Protein AF-A0A017SIB2-F1 (afdb_monomer)

Solvent-accessible surface area (backbone atoms only — not comparable to full-atom values): 6259 Å² total; per-residue (Å²): 109,71,68,62,56,53,54,54,51,53,50,52,53,53,52,52,53,50,53,54,54,51,57,67,66,49,74,53,80,87,41,69,93,72,40,60,67,43,56,50,50,53,53,50,52,53,50,51,53,52,49,51,53,52,52,54,52,51,51,47,52,53,51,50,56,52,47,54,51,51,46,66,72,66,67,67,61,84,84,40,70,68,50,52,54,46,52,53,58,53,66,75,41,94,62,54,81,88,70,39,89,87,65,83,131

Sequence (105 aa):
GYTKKVTVNAFQIIAYAMGKWISLQTFRADDAPGYKRGKSLVAIMYGLSAIVLVVVRWVNIRENKRRDRVQAEEGANMDNEETRQAVERFKFMDLTDFEQTYFRY

Organism: Aspergillus ruber (strain CBS 135680) (NCBI:txid1388766)

Foldseek 3Di:
DVVVVVVVVVVVVVVVVVVVVVVVVQDDPVPPPPSPSNVVVVVVVVVVVVVVVVVVVVVLVVLQVVLVVVCVVVVDDCPDPVNVVVLVVLVPDPDDLSRRSPDHD

Mean predicted aligned error: 12.56 Å

pLDDT: mean 71.47, std 12.72, range [50.72, 91.38]

Radius of gyration: 22.09 Å; Cα contacts (8 Å, |Δi|>4): 22; chains: 1; bounding box: 54×25×52 Å

Secondary structure (DSSP, 8-state):
-HHHHHHHHHHHHHHHHHHHHHHHHH--GGGTTT-HHHHHHHHHHHHHHHHHHHHHHHHHHHHHHHHHHHHHHHT--TTSHHHHHHHHHHHHS---TTT-TT---

Structure (mmCIF, N/CA/C/O backbone):
data_AF-A0A017SIB2-F1
#
_entry.id   AF-A0A017SIB2-F1
#
loop_
_atom_site.group_PDB
_atom_site.id
_atom_site.type_symbol
_atom_site.label_atom_id
_atom_site.label_alt_id
_atom_site.label_comp_id
_atom_site.label_asym_id
_atom_site.label_entity_id
_atom_site.label_seq_id
_atom_site.pdbx_PDB_ins_code
_atom_site.Cartn_x
_atom_site.Cartn_y
_atom_site.Cartn_z
_atom_site.occupancy
_atom_site.B_iso_or_equiv
_atom_site.auth_seq_id
_atom_site.auth_comp_id
_atom_site.auth_asym_id
_atom_site.auth_atom_id
_atom_site.pdbx_PDB_model_num
ATOM 1 N N . GLY A 1 1 ? -3.519 4.871 17.508 1.00 64.94 1 GLY A N 1
ATOM 2 C CA . GLY A 1 1 ? -2.211 5.075 18.177 1.00 64.94 1 GLY A CA 1
ATOM 3 C C . GLY A 1 1 ? -1.209 5.775 17.271 1.00 64.94 1 GLY A C 1
ATOM 4 O O . GLY A 1 1 ? -0.869 5.234 16.224 1.00 64.94 1 GLY A O 1
ATOM 5 N N . TYR A 1 2 ? -0.748 6.966 17.661 1.00 72.62 2 TYR A N 1
ATOM 6 C CA . TYR A 1 2 ? 0.119 7.855 16.867 1.00 72.62 2 TYR A CA 1
ATOM 7 C C . TYR A 1 2 ? 1.390 7.170 16.327 1.00 72.62 2 TYR A C 1
ATOM 9 O O . TYR A 1 2 ? 1.688 7.274 15.139 1.00 72.62 2 TYR A O 1
ATOM 17 N N . THR A 1 3 ? 2.069 6.361 17.145 1.00 78.19 3 THR A N 1
ATOM 18 C CA . THR A 1 3 ? 3.291 5.636 16.751 1.00 78.19 3 THR A CA 1
ATOM 19 C C . THR A 1 3 ? 3.070 4.690 15.569 1.00 78.19 3 THR A C 1
ATOM 21 O O . THR A 1 3 ? 3.879 4.669 14.648 1.00 78.19 3 THR A O 1
ATOM 24 N N . LYS A 1 4 ? 1.934 3.973 15.522 1.00 68.62 4 LYS A N 1
ATOM 25 C CA . LYS A 1 4 ? 1.597 3.093 14.387 1.00 68.62 4 LYS A CA 1
ATOM 26 C C . LYS A 1 4 ? 1.428 3.892 13.086 1.00 68.62 4 LYS A C 1
ATOM 28 O O . LYS A 1 4 ? 1.904 3.449 12.047 1.00 68.62 4 LYS A O 1
ATOM 33 N N . LYS A 1 5 ? 0.801 5.078 13.147 1.00 76.56 5 LYS A N 1
ATOM 34 C CA . LYS A 1 5 ? 0.610 5.961 11.977 1.00 76.56 5 LYS A CA 1
ATOM 35 C C . LYS A 1 5 ? 1.964 6.443 11.430 1.00 76.56 5 LYS A C 1
ATOM 37 O O . LYS A 1 5 ? 2.196 6.379 10.225 1.00 76.56 5 LYS A O 1
ATOM 42 N N . VAL A 1 6 ? 2.878 6.856 12.312 1.00 86.19 6 VAL A N 1
ATOM 43 C CA . VAL A 1 6 ? 4.219 7.332 11.924 1.00 86.19 6 VAL A CA 1
ATOM 44 C C . VAL A 1 6 ? 5.060 6.217 11.302 1.00 86.19 6 VAL A C 1
ATOM 46 O O . VAL A 1 6 ? 5.682 6.439 10.266 1.00 86.19 6 VAL A O 1
ATOM 49 N N . THR A 1 7 ? 5.052 5.010 11.876 1.00 85.62 7 THR A N 1
ATOM 50 C CA . THR A 1 7 ? 5.810 3.877 11.324 1.00 85.62 7 THR A CA 1
ATOM 51 C C . THR A 1 7 ? 5.339 3.515 9.915 1.00 85.62 7 THR A C 1
ATOM 53 O O . THR A 1 7 ? 6.168 3.353 9.023 1.00 85.62 7 THR A O 1
ATOM 56 N N . VAL A 1 8 ? 4.023 3.452 9.681 1.00 86.00 8 VAL A N 1
ATOM 57 C CA . VAL A 1 8 ? 3.467 3.187 8.341 1.00 86.00 8 VAL A CA 1
ATOM 58 C C . VAL A 1 8 ? 3.878 4.277 7.348 1.00 86.00 8 VAL A C 1
ATOM 60 O O . VAL A 1 8 ? 4.305 3.966 6.238 1.00 86.00 8 VAL A O 1
ATOM 63 N N . ASN A 1 9 ? 3.836 5.546 7.758 1.00 87.50 9 ASN A N 1
ATOM 64 C CA . ASN A 1 9 ? 4.258 6.653 6.902 1.00 87.50 9 ASN A CA 1
ATOM 65 C C . ASN A 1 9 ? 5.763 6.601 6.567 1.00 87.50 9 ASN A C 1
ATOM 67 O O . ASN A 1 9 ? 6.163 6.846 5.432 1.00 87.50 9 ASN A O 1
ATOM 71 N N . ALA A 1 10 ? 6.615 6.216 7.520 1.00 88.75 10 ALA A N 1
ATOM 72 C CA . ALA A 1 10 ? 8.042 6.028 7.260 1.00 88.75 10 ALA A CA 1
ATOM 73 C C . ALA A 1 10 ? 8.289 4.932 6.207 1.00 88.75 10 ALA A C 1
ATOM 75 O O . ALA A 1 10 ? 9.061 5.136 5.268 1.00 88.75 10 ALA A O 1
ATOM 76 N N . PHE A 1 11 ? 7.579 3.802 6.300 1.00 90.06 11 PHE A N 1
ATOM 77 C CA . PHE A 1 11 ? 7.639 2.752 5.278 1.00 90.06 11 PHE A CA 1
ATOM 78 C C . PHE A 1 11 ? 7.171 3.242 3.903 1.00 90.06 11 PHE A C 1
ATOM 80 O O . PHE A 1 11 ? 7.794 2.896 2.898 1.00 90.06 11 PHE A O 1
ATOM 87 N N . GLN A 1 12 ? 6.135 4.085 3.848 1.00 88.44 12 GLN A N 1
ATOM 88 C CA . GLN A 1 12 ? 5.663 4.708 2.607 1.00 88.44 12 GLN A CA 1
ATOM 89 C C . GLN A 1 12 ? 6.787 5.493 1.907 1.00 88.44 12 GLN A C 1
ATOM 91 O O . GLN A 1 12 ? 6.986 5.355 0.699 1.00 88.44 12 GLN A O 1
ATOM 96 N N . ILE A 1 13 ? 7.550 6.286 2.667 1.00 91.38 13 ILE A N 1
ATOM 97 C CA . ILE A 1 13 ? 8.652 7.107 2.141 1.00 91.38 13 ILE A CA 1
ATOM 98 C C . ILE A 1 13 ? 9.778 6.222 1.592 1.00 91.38 13 ILE A C 1
ATOM 100 O O . ILE A 1 13 ? 10.282 6.471 0.496 1.00 91.38 13 ILE A O 1
ATOM 104 N N . ILE A 1 14 ? 10.141 5.160 2.316 1.00 90.69 14 ILE A N 1
ATOM 105 C CA . ILE A 1 14 ? 11.171 4.206 1.877 1.00 90.69 14 ILE A CA 1
ATOM 106 C C . ILE A 1 14 ? 10.728 3.499 0.589 1.00 90.69 14 ILE A C 1
ATOM 108 O O . ILE A 1 14 ? 11.493 3.435 -0.375 1.00 90.69 14 ILE A O 1
ATOM 112 N N . ALA A 1 15 ? 9.481 3.026 0.527 1.00 87.44 15 ALA A N 1
ATOM 113 C CA . ALA A 1 15 ? 8.925 2.397 -0.669 1.00 87.44 15 ALA A CA 1
ATOM 114 C C . ALA A 1 15 ? 8.943 3.343 -1.882 1.00 87.44 15 ALA A C 1
ATOM 116 O O . ALA A 1 15 ? 9.333 2.944 -2.981 1.00 87.44 15 ALA A O 1
ATOM 117 N N . TYR A 1 16 ? 8.595 4.615 -1.676 1.00 87.19 16 TYR A N 1
ATOM 118 C CA . TYR A 1 16 ? 8.637 5.637 -2.720 1.00 87.19 16 TYR A CA 1
ATOM 119 C C . TYR A 1 16 ? 10.061 5.893 -3.238 1.00 87.19 16 TYR A C 1
ATOM 121 O O . TYR A 1 16 ? 10.280 5.966 -4.451 1.00 87.19 16 TYR A O 1
ATOM 129 N N . ALA A 1 17 ? 11.043 5.982 -2.335 1.00 88.81 17 ALA A N 1
ATOM 130 C CA . ALA A 1 17 ? 12.447 6.148 -2.702 1.00 88.81 17 ALA A CA 1
ATOM 131 C C . ALA A 1 17 ? 12.973 4.949 -3.514 1.00 88.81 17 ALA A C 1
ATOM 133 O O . ALA A 1 17 ? 13.612 5.141 -4.551 1.00 88.81 17 ALA A O 1
ATOM 134 N N . MET A 1 18 ? 12.637 3.720 -3.107 1.00 86.75 18 MET A N 1
ATOM 135 C CA . MET A 1 18 ? 12.998 2.504 -3.848 1.00 86.75 18 MET A CA 1
ATOM 136 C C . MET A 1 18 ? 12.378 2.477 -5.248 1.00 86.75 18 MET A C 1
ATOM 138 O O . MET A 1 18 ? 13.067 2.158 -6.216 1.00 86.75 18 MET A O 1
ATOM 142 N N . GLY A 1 19 ? 11.108 2.873 -5.383 1.00 83.38 19 GLY A N 1
ATOM 143 C CA . GLY A 1 19 ? 10.437 2.953 -6.682 1.00 83.38 19 GLY A CA 1
ATOM 144 C C . GLY A 1 19 ? 11.144 3.898 -7.656 1.00 83.38 19 GLY A C 1
ATOM 145 O O . GLY A 1 19 ? 11.351 3.553 -8.820 1.00 83.38 19 GLY A O 1
ATOM 146 N N . LYS A 1 20 ? 11.596 5.065 -7.178 1.00 82.50 20 LYS A N 1
ATOM 147 C CA . LYS A 1 20 ? 12.394 5.993 -7.998 1.00 82.50 20 LYS A CA 1
ATOM 148 C C . LYS A 1 20 ? 13.727 5.390 -8.429 1.00 82.50 20 LYS A C 1
ATOM 150 O O . LYS A 1 20 ? 14.121 5.562 -9.580 1.00 82.50 20 LYS A O 1
ATOM 155 N N . TRP A 1 21 ? 14.403 4.682 -7.529 1.00 84.25 21 TRP A N 1
ATOM 156 C CA . TRP A 1 21 ? 15.693 4.068 -7.828 1.00 84.25 21 TRP A CA 1
ATOM 157 C C . TRP A 1 21 ? 15.573 2.956 -8.880 1.00 84.25 21 TRP A C 1
ATOM 159 O O . TRP A 1 21 ? 16.308 2.952 -9.867 1.00 84.25 21 TRP A O 1
ATOM 169 N N . ILE A 1 22 ? 14.568 2.087 -8.738 1.00 81.75 22 ILE A N 1
ATOM 170 C CA . ILE A 1 22 ? 14.246 1.038 -9.717 1.00 81.75 22 ILE A CA 1
ATOM 171 C C . ILE A 1 22 ? 13.891 1.655 -11.077 1.00 81.75 22 ILE A C 1
ATOM 173 O O . ILE A 1 22 ? 14.340 1.165 -12.113 1.00 81.75 22 ILE A O 1
ATOM 177 N N . SER A 1 23 ? 13.138 2.760 -11.089 1.00 73.06 23 SER A N 1
ATOM 178 C CA . SER A 1 23 ? 12.743 3.447 -12.325 1.00 73.06 23 SER A CA 1
ATOM 179 C C . SER A 1 23 ? 13.953 3.922 -13.143 1.00 73.06 23 SER A C 1
ATOM 181 O O . SER A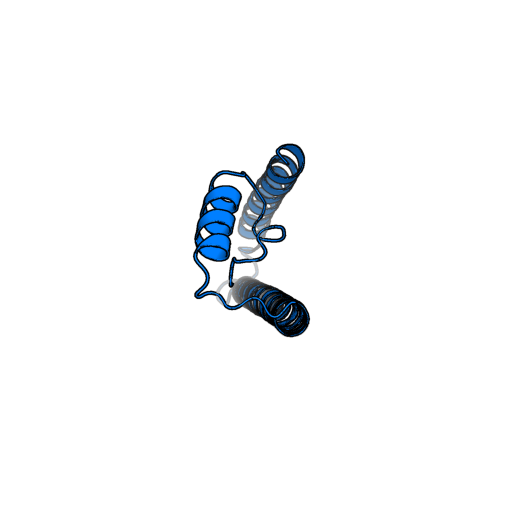 1 23 ? 14.013 3.687 -14.349 1.00 73.06 23 SER A O 1
ATOM 183 N N . LEU A 1 24 ? 14.974 4.487 -12.484 1.00 75.75 24 LEU A N 1
ATOM 184 C CA . LEU A 1 24 ? 16.218 4.912 -13.144 1.00 75.75 24 LEU A CA 1
ATOM 185 C C . LEU A 1 24 ? 17.037 3.734 -13.686 1.00 75.75 24 LEU A C 1
ATOM 187 O O . LEU A 1 24 ? 17.681 3.853 -14.725 1.00 75.75 24 LEU A O 1
ATOM 191 N N . GLN A 1 25 ? 17.004 2.586 -13.011 1.00 72.56 25 GLN A N 1
ATOM 192 C CA . GLN A 1 25 ? 17.790 1.416 -13.406 1.00 72.56 25 GLN A CA 1
ATOM 193 C C . GLN A 1 25 ? 17.143 0.586 -14.529 1.00 72.56 25 GLN A C 1
ATOM 195 O O . GLN A 1 25 ? 17.812 -0.233 -15.161 1.00 72.56 25 GLN A O 1
ATOM 200 N N . THR A 1 26 ? 15.855 0.799 -14.800 1.00 66.06 26 THR A N 1
ATOM 201 C CA . THR A 1 26 ? 15.067 -0.034 -15.720 1.00 66.06 26 THR A CA 1
ATOM 202 C C . THR A 1 26 ? 15.270 0.329 -17.198 1.00 66.06 26 THR A C 1
ATOM 204 O O . THR A 1 26 ? 15.149 -0.536 -18.066 1.00 66.06 26 THR A O 1
ATOM 207 N N . PHE A 1 27 ? 15.645 1.572 -17.510 1.00 62.28 27 PHE A N 1
ATOM 208 C CA . PHE A 1 27 ? 15.914 2.021 -18.881 1.00 62.28 27 PHE A CA 1
ATOM 209 C C . PHE A 1 27 ? 17.405 1.913 -19.214 1.00 62.28 27 PHE A C 1
ATOM 211 O O . PHE A 1 27 ? 18.117 2.909 -19.308 1.00 62.28 27 PHE A O 1
ATOM 218 N N . ARG A 1 28 ? 17.899 0.682 -19.384 1.00 63.59 28 ARG A N 1
ATOM 219 C CA . ARG A 1 28 ? 19.256 0.447 -19.900 1.00 63.59 28 ARG A CA 1
ATOM 220 C C . ARG A 1 28 ? 19.285 0.581 -21.423 1.00 63.59 28 ARG A C 1
ATOM 222 O O . ARG A 1 28 ? 18.403 0.067 -22.110 1.00 63.59 28 ARG A O 1
ATOM 229 N N . ALA A 1 29 ? 20.320 1.252 -21.934 1.00 60.53 29 ALA A N 1
ATOM 230 C CA . ALA A 1 29 ? 20.536 1.481 -23.365 1.00 60.53 29 ALA A CA 1
ATOM 231 C C . ALA A 1 29 ? 20.717 0.176 -24.170 1.00 60.53 29 ALA A C 1
ATOM 233 O O . ALA A 1 29 ? 20.394 0.145 -25.354 1.00 60.53 29 ALA A O 1
ATOM 234 N N . ASP A 1 30 ? 21.139 -0.907 -23.510 1.00 61.78 30 ASP A N 1
ATOM 235 C CA . ASP A 1 30 ? 21.405 -2.215 -24.127 1.00 61.78 30 ASP A CA 1
ATOM 236 C C . ASP A 1 30 ? 20.155 -2.962 -24.634 1.00 61.78 30 ASP 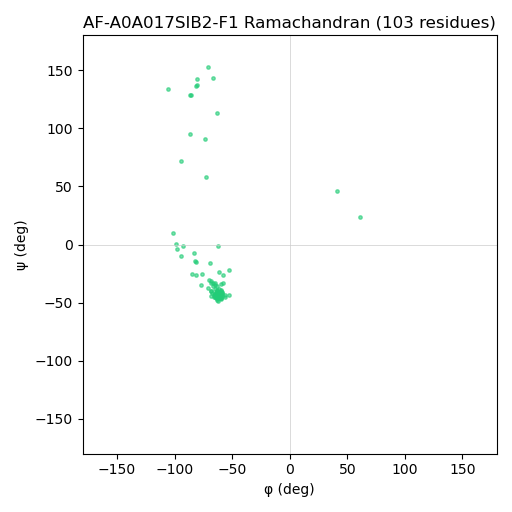A C 1
ATOM 238 O O . ASP A 1 30 ? 20.288 -3.915 -25.395 1.00 61.78 30 ASP A O 1
ATOM 242 N N . ASP A 1 31 ? 18.939 -2.572 -24.222 1.00 59.91 31 ASP A N 1
ATOM 243 C CA . ASP A 1 31 ? 17.687 -3.245 -24.628 1.00 59.91 31 ASP A CA 1
ATOM 244 C C . ASP A 1 31 ? 16.907 -2.500 -25.732 1.00 59.91 31 ASP A C 1
ATOM 246 O O . ASP A 1 31 ? 15.759 -2.854 -26.042 1.00 59.91 31 ASP A O 1
ATOM 250 N N . ALA A 1 32 ? 17.493 -1.470 -26.345 1.00 54.59 32 ALA A N 1
ATOM 251 C CA . ALA A 1 32 ? 16.892 -0.801 -27.497 1.00 54.59 32 ALA A CA 1
ATOM 252 C C . ALA A 1 32 ? 16.836 -1.744 -28.724 1.00 54.59 32 ALA A C 1
ATOM 254 O O . ALA A 1 32 ? 17.762 -2.529 -28.927 1.00 54.59 32 ALA A O 1
ATOM 255 N N . PRO A 1 33 ? 15.786 -1.699 -29.576 1.00 62.91 33 PRO A N 1
ATOM 256 C CA . PRO A 1 33 ? 14.580 -0.856 -29.529 1.00 62.91 33 PRO A CA 1
ATOM 257 C C . PRO A 1 33 ? 13.379 -1.505 -28.804 1.00 62.91 33 PRO A C 1
ATOM 259 O O . PRO A 1 33 ? 12.303 -0.917 -28.711 1.00 62.91 33 PRO A O 1
ATOM 262 N N . GLY A 1 34 ? 13.521 -2.743 -28.319 1.00 63.78 34 GLY A N 1
ATOM 263 C CA . GLY A 1 34 ? 12.402 -3.540 -27.804 1.00 63.78 34 GLY A CA 1
ATOM 264 C C . GLY A 1 34 ? 12.034 -3.281 -26.339 1.00 63.78 34 GLY A C 1
ATOM 265 O O . GLY A 1 34 ? 10.885 -3.537 -25.959 1.00 63.78 34 GLY A O 1
ATOM 266 N N . TYR A 1 35 ? 12.992 -2.809 -25.529 1.00 66.00 35 TYR A N 1
ATOM 267 C CA . TYR A 1 35 ? 12.888 -2.547 -24.084 1.00 66.00 35 TYR A CA 1
ATOM 268 C C . TYR A 1 35 ? 12.104 -3.633 -23.330 1.00 66.00 35 TYR A C 1
ATOM 270 O O . TYR A 1 35 ? 11.217 -3.350 -22.519 1.00 66.00 35 TYR A O 1
ATOM 278 N N . LYS A 1 36 ? 12.406 -4.906 -23.622 1.00 66.75 36 LYS A N 1
ATOM 279 C CA . LYS A 1 36 ? 11.660 -6.065 -23.098 1.00 66.75 36 LYS A CA 1
ATOM 280 C C . LYS A 1 36 ? 11.665 -6.090 -21.568 1.00 66.75 36 LYS A C 1
ATOM 282 O O . LYS A 1 36 ? 10.628 -6.332 -20.959 1.00 66.75 36 LYS A O 1
ATOM 287 N N . ARG A 1 37 ? 12.807 -5.763 -20.951 1.00 67.38 37 ARG A N 1
ATOM 288 C CA . ARG A 1 37 ? 12.962 -5.726 -19.489 1.00 67.38 37 ARG A CA 1
ATOM 289 C C . ARG A 1 37 ? 12.079 -4.663 -18.829 1.00 67.38 37 ARG A C 1
ATOM 291 O O . ARG A 1 37 ? 11.441 -4.957 -17.823 1.00 67.38 37 ARG A O 1
ATOM 298 N N . GLY A 1 38 ? 11.967 -3.478 -19.432 1.00 70.50 38 GLY A N 1
ATOM 2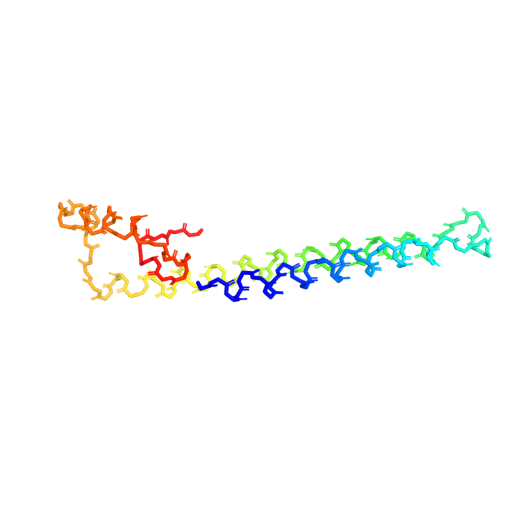99 C CA . GLY A 1 38 ? 11.121 -2.400 -18.912 1.00 70.50 38 GLY A CA 1
ATOM 300 C C . GLY A 1 38 ? 9.632 -2.740 -18.935 1.00 70.50 38 GLY A C 1
ATOM 301 O O . GLY A 1 38 ? 8.945 -2.573 -17.929 1.00 70.50 38 GLY A O 1
ATOM 302 N N . LYS A 1 39 ? 9.139 -3.304 -20.045 1.00 74.50 39 LYS A N 1
ATOM 303 C CA . LYS A 1 39 ? 7.731 -3.727 -20.157 1.00 74.50 39 LYS A CA 1
ATOM 304 C C . LYS A 1 39 ? 7.388 -4.844 -19.170 1.00 74.50 39 LYS A C 1
ATOM 306 O O . LYS A 1 39 ? 6.346 -4.779 -18.522 1.00 74.50 39 LYS A O 1
ATOM 311 N N . SER A 1 40 ? 8.273 -5.831 -19.014 1.00 75.25 40 SER A N 1
ATOM 312 C CA . SER A 1 40 ? 8.075 -6.917 -18.048 1.00 75.25 40 SER A CA 1
ATOM 313 C C . SER A 1 40 ? 8.043 -6.413 -16.606 1.00 75.25 40 SER A C 1
ATOM 315 O O . SER A 1 40 ? 7.212 -6.872 -15.828 1.00 75.25 40 SER A O 1
ATOM 317 N N . LEU A 1 41 ? 8.890 -5.445 -16.241 1.00 80.06 41 LEU A N 1
ATOM 318 C CA . LEU A 1 41 ? 8.897 -4.891 -14.885 1.00 80.06 41 LEU A CA 1
ATOM 319 C C . LEU A 1 41 ? 7.581 -4.173 -14.554 1.00 80.06 41 LEU A C 1
ATOM 321 O O . LEU A 1 41 ? 7.011 -4.382 -13.484 1.00 80.06 41 LEU A O 1
ATOM 325 N N . VAL A 1 42 ? 7.072 -3.373 -15.493 1.00 79.75 42 VAL A N 1
ATOM 326 C CA . VAL A 1 42 ? 5.778 -2.695 -15.352 1.00 79.75 42 VAL A CA 1
ATOM 327 C C . VAL A 1 42 ? 4.646 -3.717 -15.212 1.00 79.75 42 VAL A C 1
ATOM 329 O O . VAL A 1 42 ? 3.816 -3.587 -14.314 1.00 79.75 42 VAL A O 1
ATOM 332 N N . ALA A 1 43 ? 4.644 -4.776 -16.027 1.00 83.69 43 ALA A N 1
ATOM 333 C CA . ALA A 1 43 ? 3.654 -5.849 -15.930 1.00 83.69 43 ALA A CA 1
ATOM 334 C C . ALA A 1 43 ? 3.693 -6.571 -14.569 1.00 83.69 43 ALA A C 1
ATOM 336 O O . ALA A 1 43 ? 2.643 -6.819 -13.978 1.00 83.69 43 ALA A O 1
ATOM 337 N N . ILE A 1 44 ? 4.887 -6.856 -14.038 1.00 84.50 44 ILE A N 1
ATOM 338 C CA . ILE A 1 44 ? 5.051 -7.478 -12.715 1.00 84.50 44 ILE A CA 1
ATOM 339 C C . ILE A 1 44 ? 4.553 -6.543 -11.608 1.00 84.50 44 ILE A C 1
ATOM 341 O O . ILE A 1 44 ? 3.860 -7.003 -10.704 1.00 84.50 44 ILE A O 1
ATOM 345 N N . MET A 1 45 ? 4.851 -5.240 -11.679 1.00 84.62 45 MET A N 1
ATOM 346 C CA . MET A 1 45 ? 4.359 -4.274 -10.689 1.00 84.62 45 MET A CA 1
ATOM 347 C C . MET A 1 45 ? 2.836 -4.174 -10.693 1.00 84.62 45 MET A C 1
ATOM 349 O O . MET A 1 45 ? 2.231 -4.242 -9.626 1.00 84.62 45 MET A O 1
ATOM 353 N N . TYR A 1 46 ? 2.206 -4.101 -11.868 1.00 86.25 46 TYR A N 1
ATOM 354 C CA . TYR A 1 46 ? 0.744 -4.142 -11.958 1.00 86.25 46 TYR A CA 1
ATOM 355 C C . TYR A 1 46 ? 0.171 -5.456 -11.416 1.00 86.25 46 TYR A C 1
ATOM 357 O O . TYR A 1 46 ? -0.823 -5.432 -10.689 1.00 86.25 46 TYR A O 1
ATOM 365 N N . GLY A 1 47 ? 0.815 -6.591 -11.707 1.00 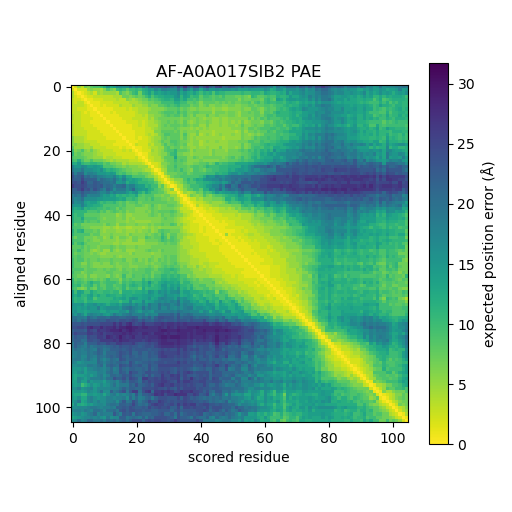88.12 47 GLY A N 1
ATOM 366 C CA . GLY A 1 47 ? 0.435 -7.893 -11.158 1.00 88.12 47 GLY A CA 1
ATOM 367 C C . GLY A 1 47 ? 0.503 -7.931 -9.629 1.00 88.12 47 GLY A C 1
ATOM 368 O O . GLY A 1 47 ? -0.448 -8.356 -8.976 1.00 88.12 47 GLY A O 1
ATOM 369 N N . LEU A 1 48 ? 1.587 -7.418 -9.042 1.00 87.75 48 LEU A N 1
ATOM 370 C CA . LEU A 1 48 ? 1.745 -7.306 -7.590 1.00 87.75 48 LEU A CA 1
ATOM 371 C C . LEU A 1 48 ? 0.704 -6.370 -6.971 1.00 87.75 48 LEU A C 1
ATOM 373 O O . LEU A 1 48 ? 0.103 -6.724 -5.959 1.00 87.75 48 LEU A O 1
ATOM 377 N N . SER A 1 49 ? 0.434 -5.214 -7.583 1.00 86.62 49 SER A N 1
ATOM 378 C CA . SER A 1 49 ? -0.623 -4.306 -7.119 1.00 86.62 49 SER A CA 1
ATOM 379 C C . SER A 1 49 ? -1.997 -4.979 -7.130 1.00 86.62 49 SER A C 1
ATOM 381 O O . SER A 1 49 ? -2.742 -4.858 -6.158 1.00 86.62 49 SER A O 1
ATOM 383 N N . ALA A 1 50 ? -2.321 -5.738 -8.180 1.00 89.25 50 ALA A N 1
ATOM 384 C CA . ALA A 1 50 ? -3.567 -6.493 -8.250 1.00 89.25 50 ALA A CA 1
ATOM 385 C C . ALA A 1 50 ? -3.654 -7.559 -7.144 1.00 89.25 50 ALA A C 1
ATOM 387 O O . ALA A 1 50 ? -4.689 -7.674 -6.488 1.00 89.25 50 ALA A O 1
ATOM 388 N N . ILE A 1 51 ? -2.564 -8.289 -6.878 1.00 90.50 51 ILE A N 1
ATOM 389 C CA . ILE A 1 51 ? -2.505 -9.270 -5.783 1.00 90.50 51 ILE A CA 1
ATOM 390 C C . ILE A 1 51 ? -2.752 -8.591 -4.433 1.00 90.50 51 ILE A C 1
ATOM 392 O O . ILE A 1 51 ? -3.565 -9.080 -3.651 1.00 90.50 51 ILE A O 1
ATOM 396 N N . VAL A 1 52 ? -2.110 -7.450 -4.162 1.00 89.25 52 VAL A N 1
ATOM 397 C CA . VAL A 1 52 ? -2.309 -6.713 -2.904 1.00 89.25 52 VAL A CA 1
ATOM 398 C C . VAL A 1 52 ? -3.772 -6.295 -2.741 1.00 89.25 52 VAL A C 1
ATOM 400 O O . VAL A 1 52 ? -4.336 -6.497 -1.668 1.00 89.25 52 VAL A O 1
ATOM 403 N N . LEU A 1 53 ? -4.422 -5.793 -3.797 1.00 87.44 53 LEU A N 1
ATOM 404 C CA . LEU A 1 53 ? -5.849 -5.451 -3.753 1.00 87.44 53 LEU A CA 1
ATOM 405 C C . LEU A 1 53 ? -6.729 -6.670 -3.448 1.00 87.44 53 LEU A C 1
ATOM 407 O O . LEU A 1 53 ? -7.655 -6.573 -2.641 1.00 87.44 53 LEU A O 1
ATOM 411 N N . VAL A 1 54 ? -6.435 -7.826 -4.050 1.00 89.50 54 VAL A N 1
ATOM 412 C CA . VAL A 1 54 ? -7.161 -9.076 -3.775 1.00 89.50 54 VAL A CA 1
ATOM 413 C C . VAL A 1 54 ? -6.966 -9.519 -2.326 1.00 89.50 54 VAL A C 1
ATOM 415 O O . VAL A 1 54 ? -7.940 -9.893 -1.675 1.00 89.50 54 VAL A O 1
ATOM 418 N N . VAL A 1 55 ? -5.744 -9.435 -1.794 1.00 88.44 55 VAL A N 1
ATOM 419 C CA . VAL A 1 55 ? -5.447 -9.770 -0.393 1.00 88.44 55 VAL A CA 1
ATOM 420 C C . VAL A 1 55 ? -6.202 -8.843 0.553 1.00 88.44 55 VAL A C 1
ATOM 422 O O . VAL A 1 55 ? -6.880 -9.326 1.457 1.00 88.44 55 VAL A O 1
ATOM 425 N N . VAL A 1 56 ? -6.155 -7.527 0.324 1.00 85.94 56 VAL A N 1
ATOM 426 C CA . VAL A 1 56 ? -6.896 -6.545 1.131 1.00 85.94 56 VAL A CA 1
ATOM 427 C C . VAL A 1 56 ? -8.392 -6.841 1.087 1.00 85.94 56 VAL A C 1
ATOM 429 O O . VAL A 1 56 ? -9.044 -6.868 2.130 1.00 85.94 56 VAL A O 1
ATOM 432 N N . ARG A 1 57 ? -8.945 -7.132 -0.094 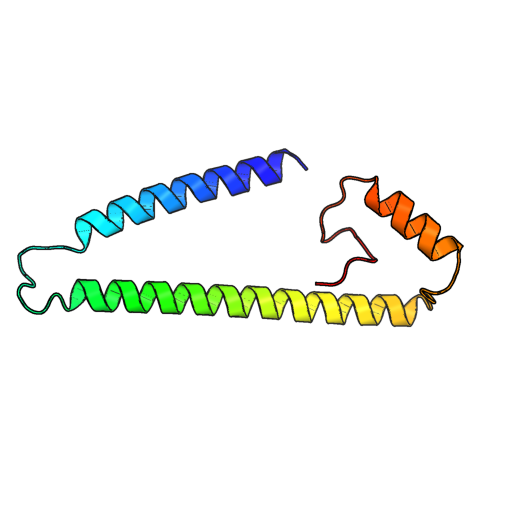1.00 84.50 57 ARG A N 1
ATOM 433 C CA . ARG A 1 57 ? -10.357 -7.500 -0.236 1.00 84.50 57 ARG A CA 1
ATOM 434 C C . ARG A 1 57 ? -10.691 -8.789 0.516 1.00 84.50 57 ARG A C 1
ATOM 436 O O . ARG A 1 57 ? -11.718 -8.848 1.184 1.00 84.50 57 ARG A O 1
ATOM 443 N N . TRP A 1 58 ? -9.835 -9.805 0.448 1.00 84.25 58 TRP A N 1
ATOM 444 C CA . TRP A 1 58 ? -10.038 -11.066 1.163 1.00 84.25 58 TRP A CA 1
ATOM 445 C C . TRP A 1 58 ? -9.998 -10.883 2.683 1.00 84.25 58 TRP A C 1
ATOM 447 O O . TRP A 1 58 ? -10.851 -11.426 3.386 1.00 84.25 58 TRP A O 1
ATOM 457 N N . VAL A 1 59 ? -9.056 -10.081 3.188 1.00 84.94 59 VAL A N 1
ATOM 458 C CA . VAL A 1 59 ? -8.969 -9.730 4.612 1.00 84.94 59 VAL A CA 1
ATOM 459 C C . VAL A 1 59 ? -10.233 -8.999 5.058 1.00 84.94 59 VAL A C 1
ATOM 461 O O . VAL A 1 59 ? -10.823 -9.395 6.060 1.00 84.94 59 VAL A O 1
ATOM 464 N N . ASN A 1 60 ? -10.702 -8.016 4.284 1.00 79.44 60 ASN A N 1
ATOM 465 C CA . ASN A 1 60 ? -11.948 -7.304 4.576 1.00 79.44 60 ASN A CA 1
ATOM 466 C C . ASN A 1 60 ? -13.154 -8.248 4.609 1.00 79.44 60 ASN A C 1
ATOM 468 O O . ASN A 1 60 ? -13.908 -8.227 5.572 1.00 79.44 60 ASN A O 1
ATOM 472 N N . ILE A 1 61 ? -13.306 -9.141 3.625 1.00 80.12 61 ILE A N 1
ATOM 473 C CA . ILE A 1 61 ? -14.404 -10.124 3.603 1.00 80.12 61 ILE A CA 1
ATOM 474 C C . ILE A 1 61 ? -14.333 -11.066 4.811 1.00 80.12 61 ILE A C 1
ATOM 476 O O . ILE A 1 61 ? -15.357 -11.379 5.420 1.00 80.12 61 ILE A O 1
ATOM 480 N N . ARG A 1 62 ? -13.134 -11.537 5.169 1.00 81.25 62 ARG A N 1
ATOM 481 C CA . ARG A 1 62 ? -12.936 -12.419 6.325 1.00 81.25 62 ARG A CA 1
ATOM 482 C C . ARG A 1 62 ? -13.301 -11.714 7.628 1.00 81.25 62 ARG A C 1
ATOM 484 O O . ARG A 1 62 ? -13.950 -12.321 8.478 1.00 81.25 62 ARG A O 1
ATOM 491 N N . GLU A 1 63 ? -12.891 -10.461 7.772 1.00 77.88 63 GLU A N 1
ATOM 492 C CA . GLU A 1 63 ? -13.175 -9.650 8.949 1.00 77.88 63 GLU A CA 1
ATOM 493 C C . GLU A 1 63 ? -14.669 -9.305 9.035 1.00 77.88 63 GLU A C 1
ATOM 495 O O . GLU A 1 63 ? -15.259 -9.455 10.102 1.00 77.88 63 GLU A O 1
ATOM 500 N N . ASN A 1 64 ? -15.316 -8.985 7.908 1.00 74.94 64 ASN A N 1
ATOM 501 C CA . ASN A 1 64 ? -16.763 -8.758 7.837 1.00 74.94 64 ASN A CA 1
ATOM 502 C C . ASN A 1 64 ? -17.536 -10.027 8.234 1.00 74.94 64 ASN A C 1
ATOM 504 O O . ASN A 1 64 ? -18.395 -9.982 9.104 1.00 74.94 64 ASN A O 1
ATOM 508 N N . LYS A 1 65 ? -17.133 -11.205 7.731 1.00 75.19 65 LYS A N 1
ATOM 509 C CA . LYS A 1 65 ? -17.750 -12.493 8.098 1.00 75.19 65 LYS A CA 1
ATOM 510 C C . LYS A 1 65 ? -17.548 -12.863 9.570 1.00 75.19 65 LYS A C 1
ATOM 512 O O . LYS A 1 65 ? -18.397 -13.527 10.163 1.00 75.19 65 LYS A O 1
ATOM 517 N N . ARG A 1 66 ? -16.411 -12.489 10.166 1.00 74.06 66 ARG A N 1
ATOM 518 C CA . ARG A 1 66 ? -16.173 -12.660 11.607 1.00 74.06 66 ARG A CA 1
ATOM 519 C C . ARG A 1 66 ? -17.093 -11.741 12.413 1.00 74.06 66 ARG A C 1
ATOM 521 O O . ARG A 1 66 ? -17.661 -12.199 13.396 1.00 74.06 66 ARG A O 1
ATOM 528 N N . ARG A 1 67 ? -17.269 -10.491 11.978 1.00 66.50 67 ARG A N 1
ATOM 529 C CA . ARG A 1 67 ? -18.152 -9.506 12.621 1.00 66.50 67 ARG A CA 1
ATOM 530 C C . ARG A 1 67 ? -19.628 -9.859 12.485 1.00 66.50 67 ARG A C 1
ATOM 532 O O . ARG A 1 67 ? -20.335 -9.773 13.478 1.00 66.50 67 ARG A O 1
ATOM 539 N N . ASP A 1 68 ? -20.063 -10.351 11.326 1.00 69.88 68 ASP A N 1
ATOM 540 C CA . ASP A 1 68 ? -21.436 -10.825 11.115 1.00 69.88 68 ASP A CA 1
ATOM 541 C C . ASP A 1 68 ? -21.784 -11.985 12.071 1.00 69.88 68 ASP A C 1
ATOM 543 O O . ASP A 1 68 ? -22.912 -12.076 12.544 1.00 69.88 68 ASP A O 1
ATOM 547 N N . ARG A 1 69 ? -20.818 -12.857 12.407 1.00 69.12 69 ARG A N 1
ATOM 548 C CA . ARG A 1 69 ? -21.012 -13.922 13.412 1.00 69.12 69 ARG A CA 1
ATOM 549 C C . ARG A 1 69 ? -21.159 -13.368 14.826 1.00 69.12 69 ARG A C 1
ATOM 551 O O . ARG A 1 69 ? -22.056 -13.793 15.538 1.00 69.12 69 ARG A O 1
ATOM 558 N N . VAL A 1 70 ? -20.312 -12.411 15.204 1.00 67.12 70 VAL A N 1
ATOM 559 C CA . VAL A 1 70 ? -20.379 -11.767 16.526 1.00 67.12 70 VAL A CA 1
ATOM 560 C C . VAL A 1 70 ? -21.684 -10.976 16.682 1.00 67.12 70 VAL A C 1
ATOM 562 O O . VAL A 1 70 ? -22.360 -11.125 17.689 1.00 67.12 70 VAL A O 1
ATOM 565 N N . GLN A 1 71 ? -22.112 -10.226 15.660 1.00 65.19 71 GLN A N 1
ATOM 566 C CA . GLN A 1 71 ? -23.400 -9.516 15.682 1.00 65.19 71 GLN A CA 1
ATOM 567 C C . GLN A 1 71 ? -24.606 -10.466 15.726 1.00 65.19 71 GLN A C 1
ATOM 569 O O . GLN A 1 71 ? -25.601 -10.151 16.377 1.00 65.19 71 GLN A O 1
ATOM 574 N N . ALA A 1 72 ? -24.529 -11.625 15.062 1.00 63.53 72 ALA A N 1
ATOM 575 C CA . ALA A 1 72 ? -25.577 -12.643 15.131 1.00 63.53 72 ALA A CA 1
ATOM 576 C C . ALA A 1 72 ? -25.671 -13.306 16.519 1.00 63.53 72 ALA A C 1
ATOM 578 O O . ALA A 1 72 ? -26.769 -13.662 16.941 1.00 63.53 72 ALA A O 1
ATOM 579 N N . GLU A 1 73 ? -24.548 -13.452 17.229 1.00 60.66 73 GLU A N 1
ATOM 580 C CA . GLU A 1 73 ? -24.501 -13.971 18.605 1.00 60.66 73 GLU A CA 1
ATOM 581 C C . GLU A 1 73 ? -24.949 -12.925 19.643 1.00 60.66 73 GLU A C 1
ATOM 583 O O . GLU A 1 73 ? -25.607 -13.280 20.618 1.00 60.66 73 GLU A O 1
ATOM 588 N N . GLU A 1 74 ? -24.653 -11.639 19.425 1.00 59.59 74 GLU A N 1
ATOM 589 C CA . GLU A 1 74 ? -25.004 -10.543 20.345 1.00 59.59 74 GLU A CA 1
ATOM 590 C C . GLU A 1 74 ? -26.443 -10.014 20.178 1.00 59.59 74 GLU A C 1
ATOM 592 O O . GLU A 1 74 ? -26.896 -9.210 20.991 1.00 59.59 74 GLU A O 1
ATOM 597 N N . GLY A 1 75 ? -27.197 -10.450 19.159 1.00 51.28 75 GLY A N 1
ATOM 598 C CA . GLY A 1 75 ? -28.611 -10.076 18.989 1.00 51.28 75 GLY A CA 1
ATOM 599 C C . GLY A 1 75 ? -28.851 -8.566 18.824 1.00 51.28 75 GLY A C 1
ATOM 600 O O . GLY A 1 75 ? -29.941 -8.070 19.120 1.00 51.28 75 GLY A O 1
ATOM 601 N N . ALA A 1 76 ? -27.836 -7.822 18.376 1.00 54.38 76 ALA A N 1
ATOM 602 C CA . ALA A 1 76 ? -27.868 -6.369 18.272 1.00 54.38 76 ALA A CA 1
ATOM 603 C C . ALA A 1 76 ? -28.751 -5.922 17.092 1.00 54.38 76 ALA A C 1
ATOM 605 O O . ALA A 1 76 ? -28.291 -5.761 15.961 1.00 54.38 76 ALA A O 1
ATOM 606 N N . ASN A 1 77 ? -30.041 -5.709 17.355 1.00 50.72 77 ASN A N 1
ATOM 607 C CA . ASN A 1 77 ? -30.925 -5.007 16.429 1.00 50.72 77 ASN A CA 1
ATOM 608 C C . ASN A 1 77 ? -30.430 -3.563 16.256 1.00 50.72 77 ASN A C 1
ATOM 610 O O . ASN A 1 77 ? -30.516 -2.752 17.174 1.00 50.72 77 ASN A O 1
ATOM 614 N N . MET A 1 78 ? -29.957 -3.239 15.051 1.00 54.22 78 MET A N 1
ATOM 615 C CA . MET A 1 78 ? -29.485 -1.905 14.635 1.00 54.22 78 MET A CA 1
ATOM 616 C C . MET A 1 78 ? -30.568 -0.805 14.679 1.00 54.22 78 MET A C 1
ATOM 618 O O . MET A 1 78 ? -30.276 0.345 14.361 1.00 54.22 78 MET A O 1
ATOM 622 N N . ASP A 1 79 ? -31.798 -1.159 15.057 1.00 53.50 79 ASP A N 1
ATOM 623 C CA . ASP A 1 79 ? -32.975 -0.284 15.104 1.00 53.50 79 ASP A CA 1
ATOM 624 C C . ASP A 1 79 ? -33.266 0.264 16.518 1.00 53.50 79 ASP A C 1
ATOM 626 O O . ASP A 1 79 ? -34.160 1.087 16.699 1.00 53.50 79 ASP A O 1
ATOM 630 N N . ASN A 1 80 ? -32.499 -0.157 17.533 1.00 57.84 80 ASN A N 1
ATOM 631 C CA . ASN A 1 80 ? -32.639 0.351 18.896 1.00 57.84 80 ASN A CA 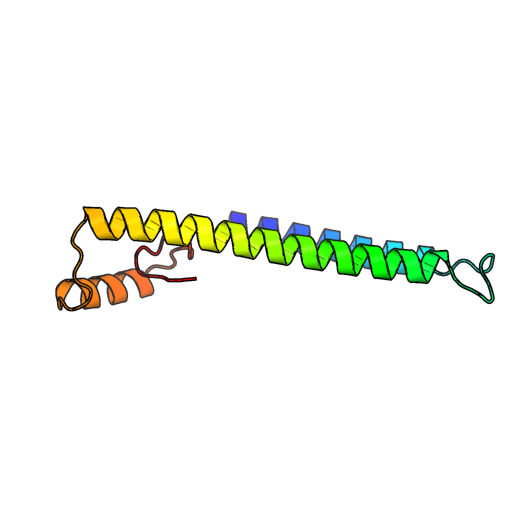1
ATOM 632 C C . ASN A 1 80 ? -31.923 1.702 19.074 1.00 57.84 80 ASN A C 1
ATOM 634 O O . ASN A 1 80 ? -30.773 1.894 18.668 1.00 57.84 80 ASN A O 1
ATOM 638 N N . GLU A 1 81 ? -32.588 2.638 19.752 1.00 55.31 81 GLU A N 1
ATOM 639 C CA . GLU A 1 81 ? -32.081 3.989 20.043 1.00 55.31 81 GLU A CA 1
ATOM 640 C C . GLU A 1 81 ? -30.746 3.965 20.820 1.00 55.31 81 GLU A C 1
ATOM 642 O O . GLU A 1 81 ? -29.855 4.781 20.578 1.00 55.31 81 GLU A O 1
ATOM 647 N N . GLU A 1 82 ? -30.544 2.963 21.682 1.00 58.72 82 GLU A N 1
ATOM 648 C CA . GLU A 1 82 ? -29.283 2.734 22.404 1.00 58.72 82 GLU A CA 1
ATOM 649 C C . GLU A 1 82 ? -28.112 2.414 21.463 1.00 58.72 82 GLU A C 1
ATOM 651 O O . GLU A 1 82 ? -26.987 2.866 21.682 1.00 58.72 82 GLU A O 1
ATOM 656 N N . THR A 1 83 ? -28.372 1.687 20.374 1.00 58.53 83 THR A N 1
ATOM 657 C CA . THR A 1 83 ? -27.372 1.338 19.359 1.00 58.53 83 THR A CA 1
ATOM 658 C C . THR A 1 83 ? -26.973 2.569 18.547 1.00 58.53 83 THR A C 1
ATOM 660 O O . THR A 1 83 ? -25.790 2.761 18.268 1.00 58.53 83 THR A O 1
ATOM 663 N N . ARG A 1 84 ? -27.921 3.466 18.235 1.00 60.09 84 ARG A N 1
ATOM 664 C CA . ARG A 1 84 ? -27.632 4.752 17.565 1.00 60.09 84 ARG A CA 1
ATOM 665 C C . ARG A 1 84 ? -26.780 5.664 18.443 1.00 60.09 84 ARG A C 1
ATOM 667 O O . ARG A 1 84 ? -25.784 6.206 17.964 1.00 60.09 84 ARG A O 1
ATOM 674 N N . GLN A 1 85 ? -27.106 5.766 19.731 1.00 60.09 85 GLN A N 1
ATOM 675 C CA . GLN A 1 85 ? -26.305 6.536 20.685 1.00 60.09 85 GLN A CA 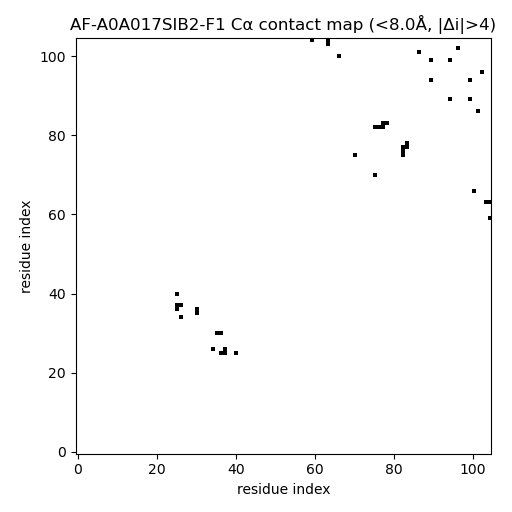1
ATOM 676 C C . GLN A 1 85 ? -24.923 5.913 20.922 1.00 60.09 85 GLN A C 1
ATOM 678 O O . GLN A 1 85 ? -23.937 6.639 21.062 1.00 60.09 85 GLN A O 1
ATOM 683 N N . ALA A 1 86 ? -24.811 4.581 20.927 1.00 61.69 86 ALA A N 1
ATOM 684 C CA . ALA A 1 86 ? -23.524 3.899 20.981 1.00 61.69 86 ALA A CA 1
ATOM 685 C C . ALA A 1 86 ? -22.686 4.211 19.733 1.00 61.69 86 ALA A C 1
ATOM 687 O O . ALA A 1 86 ? -21.532 4.605 19.871 1.00 61.69 86 ALA A O 1
ATOM 688 N N . VAL A 1 87 ? -23.259 4.119 18.526 1.00 62.56 87 VAL A N 1
ATOM 689 C CA . VAL A 1 87 ? -22.589 4.483 17.263 1.00 62.56 87 VAL A CA 1
ATOM 690 C C . VAL A 1 87 ? -22.091 5.928 17.288 1.00 62.56 87 VAL A C 1
ATOM 692 O O . VAL A 1 87 ? -20.962 6.180 16.871 1.00 62.56 87 VAL A O 1
ATOM 695 N N . GLU A 1 88 ? -22.885 6.876 17.789 1.00 61.72 88 GLU A N 1
ATOM 696 C CA . GLU A 1 88 ? -22.438 8.264 17.947 1.00 61.72 88 GLU A CA 1
ATOM 697 C C . GLU A 1 88 ? -21.281 8.386 18.944 1.00 61.72 88 GLU A C 1
ATOM 699 O O . GLU A 1 88 ? -20.260 8.985 18.612 1.00 61.72 88 GLU A O 1
ATOM 704 N N . ARG A 1 89 ? -21.361 7.747 20.118 1.00 62.34 89 ARG A N 1
ATOM 705 C CA . ARG A 1 89 ? -20.255 7.729 21.095 1.00 62.34 89 ARG A CA 1
ATOM 706 C C . ARG A 1 89 ? -18.982 7.098 20.521 1.00 62.34 89 ARG A C 1
ATOM 708 O O . ARG A 1 89 ? -17.893 7.612 20.759 1.00 62.34 89 ARG A O 1
ATOM 715 N N . PHE A 1 90 ? -19.110 6.026 19.738 1.00 60.84 90 PHE A N 1
ATOM 716 C CA . PHE A 1 90 ? -17.993 5.362 19.060 1.00 60.84 90 PHE A CA 1
ATOM 717 C C . PHE A 1 90 ? -17.380 6.216 17.942 1.00 60.84 90 PHE A C 1
ATOM 719 O O . PHE A 1 90 ? -16.174 6.139 17.749 1.00 60.84 90 PHE A O 1
ATOM 726 N N . LYS A 1 91 ? -18.161 7.064 17.255 1.00 58.78 91 LYS A N 1
ATOM 727 C CA . LYS A 1 91 ? -17.657 8.009 16.236 1.00 58.78 91 LYS A CA 1
ATOM 728 C C . LYS A 1 91 ? -16.830 9.158 16.819 1.00 58.78 91 LYS A C 1
ATOM 730 O O . LYS A 1 91 ? -15.957 9.675 16.132 1.00 58.78 91 LYS A O 1
ATOM 735 N N . PHE A 1 92 ? -17.118 9.581 18.051 1.00 58.53 92 PHE A N 1
ATOM 736 C CA . PHE A 1 92 ? -16.346 10.624 18.741 1.00 58.53 92 PHE A CA 1
ATOM 737 C C . PHE A 1 92 ? -15.068 10.095 19.404 1.00 58.53 92 PHE A C 1
ATOM 739 O O . PHE A 1 92 ? -14.197 10.883 19.771 1.00 58.53 92 PHE A O 1
ATOM 746 N N . MET A 1 93 ? -14.934 8.776 19.551 1.00 58.53 93 MET A N 1
ATOM 747 C CA . MET A 1 93 ? -13.682 8.150 19.961 1.00 58.53 93 MET A CA 1
ATOM 748 C C . MET A 1 93 ? -12.820 7.915 18.713 1.00 58.53 93 MET A C 1
ATOM 750 O O . MET A 1 93 ? -13.297 7.338 17.744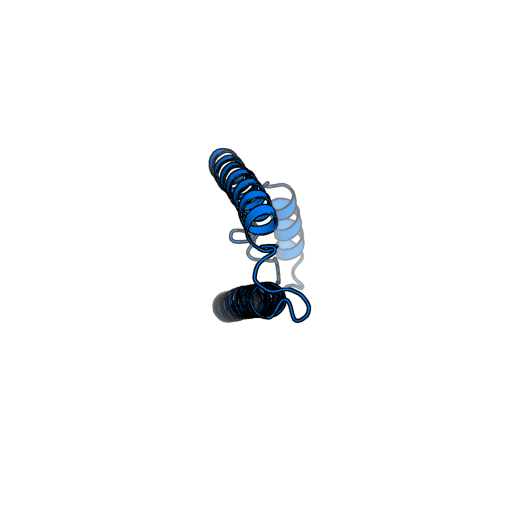 1.00 58.53 93 MET A O 1
ATOM 754 N N . ASP A 1 94 ? -11.553 8.350 18.729 1.00 58.06 94 ASP A N 1
ATOM 755 C CA . ASP A 1 94 ? -10.571 8.154 17.638 1.00 58.06 94 ASP A CA 1
ATOM 756 C C . ASP A 1 94 ? -10.110 6.679 17.577 1.00 58.06 94 ASP A C 1
ATOM 758 O O . ASP A 1 94 ? -8.937 6.341 17.777 1.00 58.06 94 ASP A O 1
ATOM 762 N N . LEU A 1 95 ? -11.080 5.784 17.398 1.00 58.50 95 LEU A N 1
ATOM 763 C CA . LEU A 1 95 ? -10.918 4.344 17.287 1.00 58.50 95 LEU A CA 1
ATOM 764 C C . LEU A 1 95 ? -10.486 4.004 15.871 1.00 58.50 95 LEU A C 1
ATOM 766 O O . LEU A 1 95 ? -10.907 4.617 14.894 1.00 58.50 95 LEU A O 1
ATOM 770 N N . THR A 1 96 ? -9.610 3.017 15.754 1.00 57.53 96 THR A N 1
ATOM 771 C CA . THR A 1 96 ? -9.246 2.512 14.430 1.00 57.53 96 THR A CA 1
ATOM 772 C C . THR A 1 96 ? -10.409 1.728 13.825 1.00 57.53 96 THR A C 1
ATOM 774 O O . THR A 1 96 ? -11.186 1.128 14.562 1.00 57.53 96 THR A O 1
ATOM 777 N N . ASP A 1 97 ? -10.507 1.66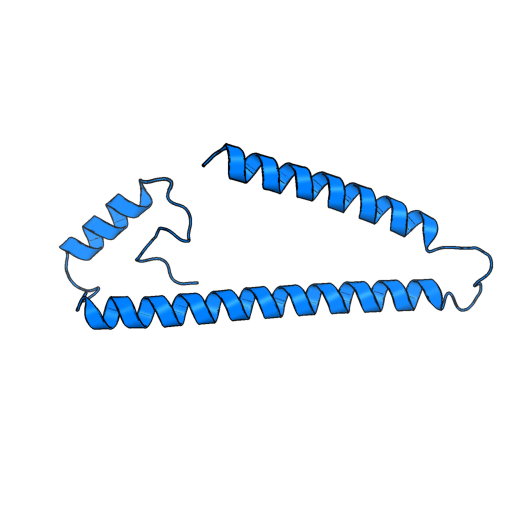1 12.493 1.00 55.78 97 ASP A N 1
ATOM 778 C CA . ASP A 1 97 ? -11.591 0.939 11.794 1.00 55.78 97 ASP A CA 1
ATOM 779 C C . ASP A 1 97 ? -11.740 -0.533 12.266 1.00 55.78 97 ASP A C 1
ATOM 781 O O . ASP A 1 97 ? -12.791 -1.159 12.124 1.00 55.78 97 ASP A O 1
ATOM 785 N N . PHE A 1 98 ? -10.692 -1.120 12.859 1.00 52.50 98 PHE A N 1
ATOM 786 C CA . PHE A 1 98 ? -10.715 -2.455 13.470 1.00 52.50 98 PHE A CA 1
ATOM 787 C C . PHE A 1 98 ? -11.410 -2.512 14.840 1.00 52.50 98 PHE A C 1
ATOM 789 O O . PHE A 1 98 ? -11.909 -3.566 15.224 1.00 52.50 98 PHE A O 1
ATOM 796 N N . GLU A 1 99 ? -11.467 -1.413 15.578 1.00 53.34 99 GLU A N 1
ATOM 797 C CA . GLU A 1 99 ? -12.084 -1.309 16.907 1.00 53.34 99 GLU A CA 1
ATOM 798 C C . GLU A 1 99 ? -13.541 -0.822 16.823 1.00 53.34 99 GLU A C 1
ATOM 800 O O . GLU A 1 99 ? -14.281 -0.883 17.801 1.00 53.34 99 GLU A O 1
ATOM 805 N N . GLN A 1 100 ? -13.978 -0.376 15.644 1.00 56.91 100 GLN A N 1
ATOM 806 C CA . GLN A 1 100 ? -15.318 0.151 15.429 1.00 56.91 100 GLN A CA 1
ATOM 807 C C . GLN A 1 100 ? -16.300 -0.990 15.099 1.00 56.91 100 GLN A C 1
ATOM 809 O O . GLN A 1 100 ? -16.429 -1.423 13.954 1.00 56.91 100 GLN A O 1
ATOM 814 N N . THR A 1 101 ? -16.999 -1.507 16.115 1.00 54.00 101 THR A N 1
ATOM 815 C CA . THR A 1 101 ? -17.923 -2.663 16.013 1.00 54.00 101 THR A CA 1
ATOM 816 C C . THR A 1 101 ? -19.063 -2.460 15.006 1.00 54.00 101 THR A C 1
ATOM 818 O O . THR A 1 101 ? -19.553 -3.423 14.420 1.00 54.00 101 THR A O 1
ATOM 821 N N . TYR A 1 102 ? -19.449 -1.205 14.756 1.00 54.34 102 TYR A N 1
ATOM 822 C CA . TYR A 1 102 ? -20.539 -0.828 13.848 1.00 54.34 102 TYR A CA 1
ATOM 823 C C . TYR A 1 102 ? -20.079 -0.399 12.444 1.00 54.34 102 TYR A C 1
ATOM 825 O O . TYR A 1 102 ? -20.910 -0.022 11.618 1.00 54.34 102 TYR A O 1
ATOM 833 N N . PHE A 1 103 ? -18.771 -0.402 12.166 1.00 55.81 103 PHE A N 1
ATOM 834 C CA . PHE A 1 103 ? -18.239 -0.020 10.857 1.00 55.81 103 PHE A CA 1
ATOM 835 C C . PHE A 1 103 ? -18.214 -1.230 9.916 1.00 55.81 103 PHE A C 1
ATOM 837 O O . PHE A 1 103 ? -17.704 -2.294 10.275 1.00 55.81 103 PHE A O 1
ATOM 844 N N . ARG A 1 104 ? -18.777 -1.066 8.714 1.00 58.44 104 ARG A N 1
ATOM 845 C CA . ARG A 1 104 ? -18.746 -2.062 7.634 1.00 58.44 104 ARG A CA 1
ATOM 846 C C . ARG A 1 104 ? -17.766 -1.614 6.551 1.00 58.44 104 ARG A C 1
ATOM 848 O O . ARG A 1 104 ? -17.812 -0.458 6.138 1.00 58.44 104 ARG A O 1
ATOM 855 N N . TYR A 1 105 ? -16.924 -2.551 6.118 1.00 55.09 105 TYR A N 1
ATOM 856 C CA . TYR A 1 105 ? -15.962 -2.399 5.022 1.00 55.09 105 TYR A CA 1
ATOM 857 C C . TYR A 1 105 ? -16.542 -2.845 3.680 1.00 55.09 105 TYR A C 1
ATOM 859 O O . TYR A 1 105 ? -17.353 -3.806 3.681 1.00 55.09 105 TYR A O 1
#